Protein AF-N1V679-F1 (afdb_monomer_lite)

Structure (mmCIF, N/CA/C/O backbone):
data_AF-N1V679-F1
#
_entry.id   AF-N1V679-F1
#
loop_
_atom_site.group_PDB
_atom_site.id
_atom_site.type_symbol
_atom_site.label_atom_id
_atom_site.label_alt_id
_atom_site.label_comp_id
_atom_site.label_asym_id
_atom_site.label_entity_id
_atom_site.label_seq_id
_atom_site.pdbx_PDB_ins_code
_atom_site.Cartn_x
_atom_site.Cartn_y
_atom_site.Cartn_z
_atom_site.occupancy
_atom_site.B_iso_or_equiv
_atom_site.auth_seq_id
_atom_site.auth_comp_id
_atom_site.auth_asym_id
_atom_site.auth_atom_id
_atom_site.pdbx_PDB_model_num
ATOM 1 N N . MET A 1 1 ? 12.636 4.750 -14.630 1.00 87.44 1 MET A N 1
ATOM 2 C CA . MET A 1 1 ? 12.388 3.394 -15.172 1.00 87.44 1 MET A CA 1
ATOM 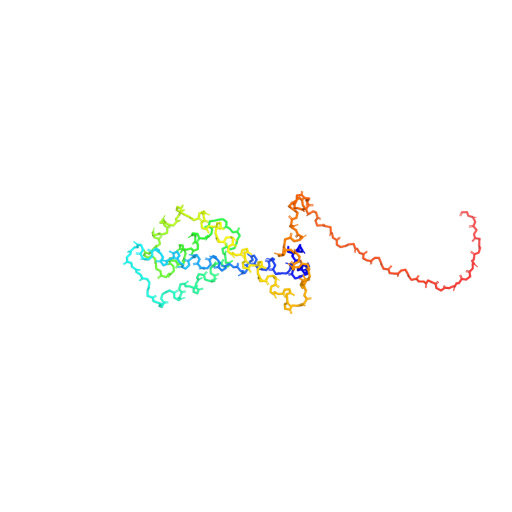3 C C . MET A 1 1 ? 13.084 3.181 -16.503 1.00 87.44 1 MET A C 1
ATOM 5 O O . MET A 1 1 ? 13.481 2.062 -16.783 1.00 87.44 1 MET A O 1
ATOM 9 N N . ASP A 1 2 ? 13.333 4.257 -17.241 1.00 86.06 2 ASP A N 1
ATOM 10 C CA . ASP A 1 2 ? 14.106 4.277 -18.486 1.00 86.06 2 ASP A CA 1
ATOM 11 C C . ASP A 1 2 ? 15.495 3.633 -18.348 1.00 86.06 2 ASP A C 1
ATOM 13 O O . ASP A 1 2 ? 15.888 2.850 -19.204 1.00 86.06 2 ASP A O 1
ATOM 17 N N . HIS A 1 3 ? 16.210 3.869 -17.235 1.00 90.31 3 HIS A N 1
ATOM 18 C CA . HIS A 1 3 ? 17.499 3.199 -16.973 1.00 90.31 3 HIS A CA 1
ATOM 19 C C . HIS A 1 3 ? 17.384 1.674 -16.934 1.00 90.31 3 HIS A C 1
ATOM 21 O O . HIS A 1 3 ? 18.291 0.975 -17.360 1.00 90.31 3 HIS A O 1
ATOM 27 N N . PHE A 1 4 ? 16.255 1.149 -16.451 1.00 92.75 4 PHE A N 1
ATOM 28 C CA . PHE A 1 4 ? 15.998 -0.289 -16.415 1.00 92.75 4 PHE A CA 1
ATOM 29 C C . PHE A 1 4 ? 15.629 -0.860 -17.798 1.00 92.75 4 PHE A C 1
ATOM 31 O O . PHE A 1 4 ? 15.545 -2.074 -17.950 1.00 92.75 4 PHE A O 1
ATOM 38 N N . GLY A 1 5 ? 15.408 -0.003 -18.800 1.00 92.69 5 GLY A N 1
ATOM 39 C CA . GLY A 1 5 ? 15.059 -0.396 -20.165 1.00 92.69 5 GLY A CA 1
ATOM 40 C C . GLY A 1 5 ? 13.561 -0.503 -20.443 1.00 92.69 5 GLY A C 1
ATOM 41 O O . GLY A 1 5 ? 13.182 -1.121 -21.431 1.00 92.69 5 GLY A O 1
ATOM 42 N N . VAL A 1 6 ? 12.690 0.059 -19.596 1.00 95.88 6 VAL A N 1
ATOM 43 C CA . VAL A 1 6 ? 11.249 0.154 -19.909 1.00 95.88 6 VAL A CA 1
ATOM 44 C C . VAL A 1 6 ? 10.998 1.393 -20.769 1.00 95.88 6 VAL A C 1
ATOM 46 O O . VAL A 1 6 ? 11.443 2.480 -20.397 1.00 95.88 6 VAL A O 1
ATOM 49 N N . ASP A 1 7 ? 10.260 1.248 -21.873 1.00 96.25 7 ASP A N 1
ATOM 50 C CA . ASP A 1 7 ? 9.939 2.366 -22.766 1.00 96.25 7 ASP A CA 1
ATOM 51 C C . ASP A 1 7 ? 9.185 3.501 -22.051 1.00 96.25 7 ASP A C 1
ATOM 53 O O . ASP A 1 7 ? 8.306 3.280 -21.206 1.00 96.25 7 ASP A O 1
ATOM 57 N N . ARG A 1 8 ? 9.498 4.745 -22.436 1.00 94.12 8 ARG A N 1
ATOM 58 C CA . ARG A 1 8 ? 8.925 5.957 -21.832 1.00 94.12 8 ARG A CA 1
ATOM 59 C C . ARG A 1 8 ? 7.403 6.008 -21.951 1.00 94.12 8 ARG A C 1
ATOM 61 O O . ARG A 1 8 ? 6.759 6.551 -21.054 1.00 94.12 8 ARG A O 1
ATOM 68 N N . SER A 1 9 ? 6.818 5.462 -23.018 1.00 94.19 9 SER A N 1
ATOM 69 C CA . SER A 1 9 ? 5.364 5.435 -23.205 1.00 94.19 9 SER A CA 1
ATOM 70 C C . SER A 1 9 ? 4.673 4.564 -22.155 1.00 94.19 9 SER A C 1
ATOM 72 O O . SER A 1 9 ? 3.666 4.979 -21.577 1.00 94.19 9 SER A O 1
ATOM 74 N N . VAL A 1 10 ? 5.254 3.405 -21.829 1.00 94.94 10 VAL A N 1
ATOM 75 C CA . VAL A 1 10 ? 4.749 2.521 -20.775 1.00 94.94 10 VAL A CA 1
ATOM 76 C C . VAL A 1 10 ? 4.901 3.197 -19.422 1.00 94.94 10 VAL A C 1
ATOM 78 O O . VAL A 1 10 ? 3.914 3.341 -18.703 1.00 94.94 10 VAL A O 1
ATOM 81 N N . VAL A 1 11 ? 6.102 3.688 -19.101 1.00 94.81 11 VAL A N 1
ATOM 82 C CA . VAL A 1 11 ? 6.390 4.378 -17.830 1.00 94.81 11 VAL A CA 1
ATOM 83 C C . VAL A 1 11 ? 5.456 5.571 -17.618 1.00 94.81 11 VAL A C 1
ATOM 85 O O . VAL A 1 11 ? 4.908 5.744 -16.526 1.00 94.81 11 VAL A O 1
ATOM 88 N N . GLY A 1 12 ? 5.247 6.372 -18.666 1.00 93.31 12 GLY A N 1
ATOM 89 C CA . GLY A 1 12 ? 4.413 7.571 -18.649 1.00 93.31 12 GLY A CA 1
ATOM 90 C C . GLY A 1 12 ? 2.934 7.297 -18.376 1.00 93.31 12 GLY A C 1
ATOM 91 O O . GLY A 1 12 ? 2.230 8.194 -17.923 1.00 93.31 12 GLY A O 1
ATOM 92 N N . ILE A 1 13 ? 2.463 6.066 -18.583 1.00 93.56 13 ILE A N 1
ATOM 93 C CA . ILE A 1 13 ? 1.091 5.659 -18.265 1.00 93.56 13 ILE A CA 1
ATOM 94 C C . ILE A 1 13 ? 1.044 4.898 -16.937 1.00 93.56 13 ILE A C 1
ATOM 96 O O . ILE A 1 13 ? 0.205 5.197 -16.082 1.00 93.56 13 ILE A O 1
ATOM 100 N N . THR A 1 14 ? 1.930 3.923 -16.730 1.00 92.94 14 THR A N 1
ATOM 101 C CA . THR A 1 14 ? 1.863 3.013 -15.579 1.00 92.94 14 THR A CA 1
ATOM 102 C C . THR A 1 14 ? 2.204 3.702 -14.267 1.00 92.94 14 THR A C 1
ATOM 104 O O . THR A 1 14 ? 1.524 3.454 -13.274 1.00 92.94 14 THR A O 1
ATOM 107 N N . VAL A 1 15 ? 3.208 4.582 -14.236 1.00 91.75 15 VAL A N 1
ATOM 108 C CA . VAL A 1 15 ? 3.656 5.223 -12.989 1.00 91.75 15 VAL A CA 1
ATOM 109 C C . VAL A 1 15 ? 2.626 6.237 -12.470 1.00 91.75 15 VAL A C 1
ATOM 111 O O . VAL A 1 15 ? 2.228 6.107 -11.308 1.00 91.75 15 VAL A O 1
ATOM 114 N N . PRO A 1 16 ? 2.112 7.193 -13.275 1.00 90.44 16 PRO A N 1
ATOM 115 C CA . PRO A 1 16 ?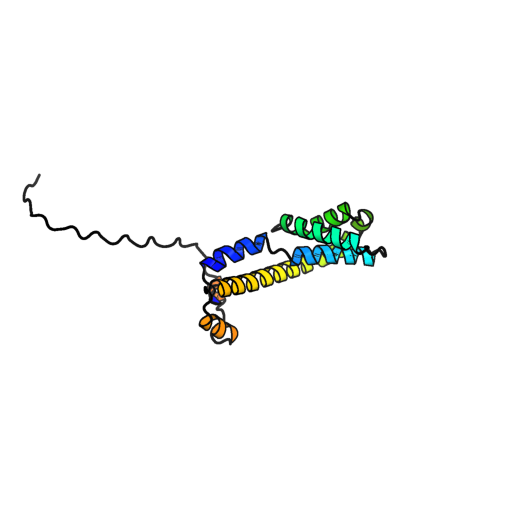 1.091 8.131 -12.796 1.00 90.44 16 PRO A CA 1
ATOM 116 C C . PRO A 1 16 ? -0.216 7.437 -12.392 1.00 90.44 16 PRO A C 1
ATOM 118 O O . PRO A 1 16 ? -0.804 7.756 -11.355 1.00 90.44 16 PRO A O 1
ATOM 121 N N . THR A 1 17 ? -0.642 6.437 -13.172 1.00 90.62 17 THR A N 1
ATOM 122 C CA . THR A 1 17 ? -1.826 5.625 -12.851 1.00 90.62 17 THR A CA 1
ATOM 123 C C . THR A 1 17 ? -1.607 4.838 -11.560 1.00 90.62 17 THR A C 1
ATOM 125 O O . THR A 1 17 ? -2.451 4.852 -10.663 1.00 90.62 17 THR A O 1
ATOM 128 N N . GLY A 1 18 ? -0.447 4.197 -11.420 1.00 90.56 18 GLY A N 1
ATOM 129 C CA . GLY A 1 18 ? -0.074 3.419 -10.246 1.00 90.56 18 GLY A CA 1
ATOM 130 C C . GLY A 1 18 ? -0.065 4.248 -8.966 1.00 90.56 18 GLY A C 1
ATOM 131 O O . GLY A 1 18 ? -0.593 3.803 -7.951 1.00 90.56 18 GLY A O 1
ATOM 132 N N . TYR A 1 19 ? 0.445 5.482 -8.995 1.00 87.62 19 TYR A N 1
ATOM 133 C CA . TYR A 1 19 ? 0.436 6.345 -7.807 1.00 87.62 19 TYR A CA 1
ATOM 134 C C . TYR A 1 19 ? -0.965 6.687 -7.293 1.00 87.62 19 TYR A C 1
ATOM 136 O O . TYR A 1 19 ? -1.129 6.945 -6.102 1.00 87.62 19 TYR A O 1
ATOM 144 N N . SER A 1 20 ? -1.968 6.658 -8.167 1.00 86.06 20 SER A N 1
ATOM 145 C CA . SER A 1 20 ? -3.356 6.943 -7.796 1.00 86.06 20 SER A CA 1
ATOM 146 C C . SER A 1 20 ? -4.121 5.682 -7.392 1.00 86.06 20 SER A C 1
ATOM 148 O O . SER A 1 20 ? -4.927 5.713 -6.463 1.00 86.06 20 SER A O 1
ATOM 150 N N . PHE A 1 21 ? -3.881 4.565 -8.083 1.00 86.25 21 PHE A N 1
ATOM 151 C CA . PHE A 1 21 ? -4.730 3.376 -7.979 1.00 86.25 21 PHE A CA 1
ATOM 152 C C . PHE A 1 21 ? -4.082 2.190 -7.255 1.00 86.25 21 PHE A C 1
ATOM 154 O O . PHE A 1 21 ? -4.807 1.395 -6.651 1.00 86.25 21 PHE A O 1
ATOM 161 N N . ASN A 1 22 ? -2.751 2.083 -7.246 1.00 87.69 22 ASN A N 1
ATOM 162 C CA . ASN A 1 22 ? -2.015 1.045 -6.523 1.00 87.69 22 ASN A CA 1
ATOM 163 C C . ASN A 1 22 ? -1.652 1.534 -5.117 1.00 87.69 22 ASN A C 1
ATOM 165 O O . ASN A 1 22 ? -0.517 1.901 -4.801 1.00 87.69 22 ASN A O 1
ATOM 169 N N . LEU A 1 23 ? -2.675 1.565 -4.271 1.00 89.00 23 LEU A N 1
ATOM 170 C CA . LEU A 1 23 ? -2.561 1.892 -2.853 1.00 89.00 23 LEU A CA 1
ATOM 171 C C . LEU A 1 23 ? -2.815 0.648 -2.004 1.00 89.00 23 LEU A C 1
ATOM 173 O O . LEU A 1 23 ? -3.579 0.674 -1.031 1.00 89.00 23 LEU A O 1
ATOM 177 N N . ASP A 1 24 ? -2.174 -0.449 -2.395 1.00 88.38 24 ASP A N 1
ATOM 178 C CA . ASP A 1 24 ? -2.321 -1.755 -1.760 1.00 88.38 24 ASP A CA 1
ATOM 179 C C . ASP A 1 24 ? -1.640 -1.783 -0.396 1.00 88.38 24 ASP A C 1
ATOM 181 O O . ASP A 1 24 ? -2.230 -2.259 0.571 1.00 88.38 24 ASP A O 1
ATOM 185 N N . GLY A 1 25 ? -0.465 -1.162 -0.261 1.00 90.38 25 GLY A N 1
ATOM 186 C CA . GLY A 1 25 ? 0.187 -0.969 1.033 1.00 90.38 25 GLY A CA 1
ATOM 187 C C . GLY A 1 25 ? -0.703 -0.196 2.006 1.00 90.38 25 GLY A C 1
ATOM 188 O O . GLY A 1 25 ? -0.768 -0.531 3.188 1.00 90.38 25 GLY A O 1
ATOM 189 N N . THR A 1 26 ? -1.465 0.786 1.513 1.00 90.56 26 THR A N 1
ATOM 190 C CA . THR A 1 26 ? -2.460 1.499 2.326 1.00 90.56 26 THR A CA 1
ATOM 191 C C . THR A 1 26 ? -3.613 0.577 2.725 1.00 90.56 26 THR A C 1
ATOM 193 O O . THR A 1 26 ? -3.950 0.527 3.902 1.00 90.56 26 THR A O 1
ATOM 196 N N . ALA A 1 27 ? -4.199 -0.181 1.795 1.00 89.75 27 ALA A N 1
ATOM 197 C CA . ALA A 1 27 ? -5.307 -1.092 2.104 1.00 89.75 27 ALA A CA 1
ATOM 198 C C . ALA A 1 27 ? -4.905 -2.199 3.098 1.00 89.75 27 ALA A C 1
ATOM 200 O O . ALA A 1 27 ? -5.633 -2.464 4.059 1.00 89.75 27 ALA A O 1
ATOM 201 N N . ILE A 1 28 ? -3.724 -2.798 2.906 1.00 91.06 28 ILE A N 1
ATOM 202 C CA . ILE A 1 28 ? -3.142 -3.796 3.810 1.00 91.06 28 ILE A CA 1
ATOM 203 C C . ILE A 1 28 ? -2.939 -3.179 5.190 1.00 91.06 28 ILE A C 1
ATOM 205 O O . ILE A 1 28 ? -3.429 -3.725 6.176 1.00 91.06 28 ILE A O 1
ATOM 209 N N . TYR A 1 29 ? -2.275 -2.021 5.265 1.00 92.31 29 TYR A N 1
ATOM 210 C CA . TYR A 1 29 ? -2.028 -1.342 6.533 1.00 92.31 29 TYR A CA 1
ATOM 211 C C . TYR A 1 29 ? -3.322 -1.043 7.284 1.00 92.31 29 TYR A C 1
ATOM 213 O O . TYR A 1 29 ? -3.425 -1.402 8.447 1.00 92.31 29 TYR A O 1
ATOM 221 N N . LEU A 1 30 ? -4.313 -0.430 6.634 1.00 92.44 30 LEU A N 1
ATOM 222 C CA . LEU A 1 30 ? -5.573 -0.053 7.279 1.00 92.44 30 LEU A CA 1
ATOM 223 C C . LEU A 1 30 ? -6.328 -1.267 7.826 1.00 92.44 30 LEU A C 1
ATOM 225 O O . LEU A 1 30 ? -6.855 -1.222 8.936 1.00 92.44 30 LEU A O 1
ATOM 229 N N . THR A 1 31 ? -6.353 -2.360 7.064 1.00 92.00 31 THR A N 1
ATOM 230 C CA . THR A 1 31 ? -7.035 -3.588 7.483 1.00 92.00 31 THR A CA 1
ATOM 231 C C . THR A 1 31 ? -6.296 -4.239 8.649 1.00 92.00 31 THR A C 1
ATOM 233 O O . THR A 1 31 ? -6.902 -4.544 9.672 1.00 92.00 31 THR A O 1
ATOM 236 N N . MET A 1 32 ? -4.973 -4.386 8.547 1.00 94.19 32 MET A N 1
ATOM 237 C CA . MET A 1 32 ? -4.158 -4.978 9.611 1.00 94.19 32 MET A CA 1
ATOM 238 C C . MET A 1 32 ? -4.130 -4.117 10.876 1.00 94.19 32 MET A C 1
ATOM 240 O O . MET A 1 32 ? -4.154 -4.654 11.977 1.00 94.19 32 MET A O 1
ATOM 244 N N . ALA A 1 33 ? -4.129 -2.793 10.734 1.00 94.44 33 ALA A N 1
ATOM 245 C CA . ALA A 1 33 ? -4.227 -1.843 11.833 1.00 94.44 33 ALA A CA 1
ATOM 246 C C . ALA A 1 33 ? -5.546 -2.001 12.597 1.00 94.44 33 ALA A C 1
ATOM 248 O O . ALA A 1 33 ? -5.545 -2.041 13.824 1.00 94.44 33 ALA A O 1
ATOM 249 N N . ALA A 1 34 ? -6.667 -2.147 11.887 1.00 94.12 34 ALA A N 1
ATOM 250 C CA . ALA A 1 34 ? -7.959 -2.378 12.520 1.00 94.12 34 ALA A CA 1
ATOM 251 C C . ALA A 1 34 ? -8.012 -3.716 13.272 1.00 94.12 34 ALA A C 1
ATOM 253 O O . ALA A 1 34 ? -8.511 -3.765 14.396 1.00 94.12 34 ALA A O 1
ATOM 254 N N . LEU A 1 35 ? -7.454 -4.783 12.688 1.00 95.31 35 LEU A N 1
ATOM 255 C CA . LEU A 1 35 ? -7.331 -6.075 13.368 1.00 95.31 35 LEU A CA 1
ATOM 256 C C . LEU A 1 35 ? -6.442 -5.967 14.608 1.00 95.31 35 LEU A C 1
ATOM 258 O O . LEU A 1 35 ? -6.821 -6.438 15.672 1.00 95.31 35 LEU A O 1
ATOM 262 N N . PHE A 1 36 ? -5.298 -5.292 14.498 1.00 95.56 36 PHE A N 1
ATOM 263 C CA . PHE A 1 36 ? -4.407 -5.054 15.629 1.00 95.56 36 PHE A CA 1
ATOM 264 C C . PHE A 1 36 ? -5.115 -4.319 16.771 1.00 95.56 36 PHE A C 1
ATOM 266 O O . PHE A 1 36 ? -4.999 -4.737 17.919 1.00 95.56 36 PHE A O 1
ATOM 273 N N . VAL A 1 37 ? -5.873 -3.258 16.472 1.00 95.31 37 VAL A N 1
ATOM 274 C CA . VAL A 1 37 ? -6.651 -2.530 17.487 1.00 95.31 37 VAL A CA 1
ATOM 275 C C . VAL A 1 37 ? -7.661 -3.452 18.168 1.00 95.31 37 VAL A C 1
ATOM 277 O O . VAL A 1 37 ? -7.763 -3.448 19.392 1.00 95.31 37 VAL A O 1
ATOM 280 N N . ALA A 1 38 ? -8.380 -4.263 17.395 1.00 95.12 38 ALA A N 1
ATOM 281 C CA . ALA A 1 38 ? -9.363 -5.195 17.933 1.00 95.12 38 ALA A CA 1
ATOM 282 C C . ALA A 1 38 ? -8.745 -6.241 18.869 1.00 95.12 38 ALA A C 1
ATOM 284 O O . ALA A 1 38 ? -9.274 -6.492 19.952 1.00 95.12 38 ALA A O 1
ATOM 285 N N . GLU A 1 39 ? -7.607 -6.815 18.473 1.00 95.94 39 GLU A N 1
ATOM 286 C CA . GLU A 1 39 ? -6.852 -7.767 19.291 1.00 95.94 39 GLU A CA 1
ATOM 287 C C . GLU A 1 39 ? -6.300 -7.098 20.557 1.00 95.94 39 GLU A C 1
ATOM 289 O O . GLU A 1 39 ? -6.437 -7.630 21.657 1.00 95.94 39 GLU A O 1
ATOM 294 N N . ALA A 1 40 ? -5.743 -5.890 20.434 1.00 94.88 40 ALA A N 1
ATOM 295 C CA . ALA A 1 40 ? -5.203 -5.134 21.562 1.00 94.88 40 ALA A CA 1
ATOM 296 C C . ALA A 1 40 ? -6.278 -4.758 22.598 1.00 94.88 40 ALA A C 1
ATOM 298 O O . ALA A 1 40 ? -5.982 -4.684 23.790 1.00 94.88 40 ALA A O 1
ATOM 299 N N . LEU A 1 41 ? -7.521 -4.547 22.155 1.00 94.88 41 LEU A N 1
ATOM 300 C CA . LEU A 1 41 ? -8.675 -4.266 23.013 1.00 94.88 41 LEU A CA 1
ATOM 301 C C . LEU A 1 41 ? -9.436 -5.533 23.447 1.00 94.88 41 LEU A C 1
ATOM 303 O O . LEU A 1 41 ? -10.462 -5.430 24.117 1.00 94.88 41 LEU A O 1
ATOM 307 N N . GLY A 1 42 ? -8.958 -6.728 23.083 1.00 94.69 42 GLY A N 1
ATOM 308 C CA . GLY A 1 42 ? -9.548 -8.006 23.490 1.00 94.69 42 GLY A CA 1
ATOM 309 C C . GLY A 1 42 ? -10.915 -8.307 22.867 1.00 94.69 42 GLY A C 1
ATOM 310 O O . GLY A 1 42 ? -11.679 -9.098 23.418 1.00 94.69 42 GLY A O 1
ATOM 311 N N . THR A 1 43 ? -11.247 -7.679 21.736 1.00 94.19 43 THR A N 1
ATOM 312 C CA . THR A 1 43 ? -12.540 -7.824 21.044 1.00 94.19 43 THR A CA 1
ATOM 313 C C . THR A 1 43 ? -12.340 -8.135 19.551 1.00 94.19 43 THR A C 1
ATOM 315 O O . THR A 1 43 ? -12.704 -7.327 18.685 1.00 94.19 43 THR A O 1
ATOM 318 N N . PRO A 1 44 ? -11.756 -9.309 19.231 1.00 93.69 44 PRO A N 1
ATOM 319 C CA . PRO A 1 44 ? -11.371 -9.679 17.870 1.00 93.69 44 PRO A CA 1
ATOM 320 C C . PRO A 1 44 ? -12.559 -9.656 16.902 1.00 93.69 44 PRO A C 1
ATOM 322 O O . PRO A 1 44 ? -13.687 -9.987 17.273 1.00 93.69 44 PRO A O 1
ATOM 325 N N . LEU A 1 45 ? -12.304 -9.270 15.648 1.00 92.88 45 LEU A N 1
ATOM 326 C CA . LEU A 1 45 ? -13.335 -9.230 14.608 1.00 92.88 45 LEU A CA 1
ATOM 327 C C . LEU A 1 45 ? -13.673 -10.641 14.124 1.00 92.88 45 LEU A C 1
ATOM 329 O O . LEU A 1 45 ? -12.783 -11.428 13.789 1.00 92.88 45 LEU A O 1
ATOM 333 N N . ALA A 1 46 ? -14.962 -10.928 13.973 1.00 93.94 46 ALA A N 1
ATOM 334 C CA . ALA A 1 46 ? -15.420 -12.118 13.271 1.00 93.94 46 ALA A CA 1
ATOM 335 C C . ALA A 1 46 ? -15.072 -12.030 11.775 1.00 93.94 46 ALA A C 1
ATOM 337 O O . ALA A 1 46 ? -15.063 -10.948 11.194 1.00 93.94 46 ALA A O 1
ATOM 338 N N . ILE A 1 47 ? -14.857 -13.172 11.110 1.00 93.88 47 ILE A N 1
ATOM 339 C CA . ILE A 1 47 ? -14.437 -13.224 9.691 1.00 93.88 47 ILE A CA 1
ATOM 340 C C . ILE A 1 47 ? -15.338 -12.380 8.772 1.00 93.88 47 ILE A C 1
ATOM 342 O O . ILE A 1 47 ? -14.837 -11.708 7.874 1.00 93.88 47 ILE A O 1
ATOM 346 N N . GLY A 1 48 ? -16.656 -12.373 9.004 1.00 93.25 48 GLY A N 1
ATOM 347 C CA . GLY A 1 48 ? -17.585 -11.549 8.224 1.00 93.25 48 GLY A CA 1
ATOM 348 C C . GLY A 1 48 ? -17.300 -10.047 8.340 1.00 93.25 48 GLY A C 1
ATOM 349 O O . GLY A 1 48 ? -17.282 -9.354 7.325 1.00 93.25 48 GLY A O 1
ATOM 350 N N . GLU A 1 49 ? -17.001 -9.569 9.552 1.00 91.94 49 GLU A N 1
ATOM 351 C CA . GLU A 1 49 ? -16.623 -8.175 9.816 1.00 91.94 49 GLU A CA 1
ATOM 352 C C . GLU A 1 49 ? -15.269 -7.841 9.184 1.00 91.94 49 GLU A C 1
ATOM 354 O O . GLU A 1 49 ? -15.097 -6.760 8.628 1.00 91.94 49 GLU A O 1
ATOM 359 N N . GLN A 1 50 ? -14.315 -8.780 9.220 1.00 95.00 50 GLN A N 1
ATOM 360 C CA . GLN A 1 50 ? -13.007 -8.600 8.584 1.00 95.00 50 GLN A CA 1
ATOM 361 C C . GLN A 1 50 ? -13.144 -8.430 7.069 1.00 95.00 50 GLN A C 1
ATOM 363 O O . GLN A 1 50 ? -12.521 -7.542 6.493 1.00 95.00 50 GLN A O 1
ATOM 368 N N . ILE A 1 51 ? -13.981 -9.247 6.420 1.00 94.56 51 ILE A N 1
ATOM 369 C CA . ILE A 1 51 ? -14.222 -9.161 4.975 1.00 94.56 51 ILE A CA 1
ATOM 370 C C . ILE A 1 51 ? -14.914 -7.842 4.627 1.00 94.56 51 ILE A C 1
ATOM 372 O O . ILE A 1 51 ? -14.454 -7.145 3.723 1.00 94.56 51 ILE A O 1
ATOM 376 N N . SER A 1 52 ? -15.987 -7.466 5.333 1.00 93.56 52 SER A N 1
ATOM 377 C CA . SER A 1 52 ? -16.684 -6.202 5.054 1.00 93.56 52 SER A CA 1
ATOM 378 C C . SER A 1 52 ? -15.770 -4.996 5.259 1.00 93.56 52 SER A C 1
ATOM 380 O O . SER A 1 52 ? -15.726 -4.099 4.415 1.00 93.56 52 SER A O 1
ATOM 382 N N . LEU A 1 53 ? -14.984 -5.013 6.339 1.00 93.62 53 LEU A N 1
ATOM 383 C CA . LEU A 1 53 ? -14.025 -3.964 6.642 1.00 93.62 53 LEU A CA 1
ATOM 384 C C . LEU A 1 53 ? -12.926 -3.893 5.583 1.00 93.62 53 LEU A C 1
ATOM 386 O O . LEU A 1 53 ? -12.602 -2.801 5.133 1.00 93.62 53 LEU A O 1
ATOM 390 N N . LEU A 1 54 ? -12.392 -5.032 5.139 1.00 93.44 54 LEU A N 1
ATOM 391 C CA . LEU A 1 54 ? -11.409 -5.093 4.058 1.00 93.44 54 LEU A CA 1
ATOM 392 C C . LEU A 1 54 ? -11.957 -4.457 2.776 1.00 93.44 54 LEU A C 1
ATOM 394 O O . LEU A 1 54 ? -11.281 -3.620 2.184 1.00 93.44 54 LEU A O 1
ATOM 398 N N . VAL A 1 55 ? -13.182 -4.798 2.357 1.00 93.19 55 VAL A N 1
ATOM 399 C CA . VAL A 1 55 ? -13.800 -4.187 1.165 1.00 93.19 55 VAL A CA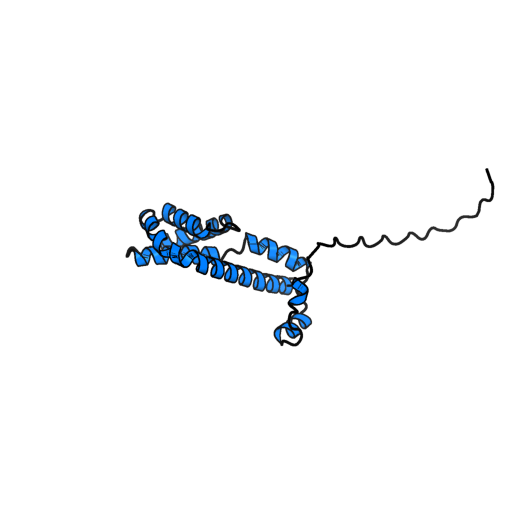 1
ATOM 400 C C . VAL A 1 55 ? -13.924 -2.674 1.330 1.00 93.19 55 VAL A C 1
ATOM 402 O O . VAL A 1 55 ? -13.558 -1.922 0.424 1.00 93.19 55 VAL A O 1
ATOM 405 N N . PHE A 1 56 ? -14.378 -2.213 2.496 1.00 92.19 56 PHE A N 1
ATOM 406 C CA . PHE A 1 56 ? -14.446 -0.788 2.796 1.00 92.19 56 PHE A CA 1
ATOM 407 C C . PHE A 1 56 ? -13.065 -0.124 2.725 1.00 92.19 56 PHE A C 1
ATOM 409 O O . PHE A 1 56 ? -12.912 0.898 2.059 1.00 92.19 56 PHE A O 1
ATOM 416 N N . MET A 1 57 ? -12.046 -0.715 3.354 1.00 91.69 57 MET A N 1
ATOM 417 C CA . MET A 1 57 ? -10.684 -0.178 3.388 1.00 91.69 57 MET A CA 1
ATOM 418 C C . MET A 1 57 ? -10.029 -0.169 2.008 1.00 91.69 57 MET A C 1
ATOM 420 O O . MET A 1 57 ? -9.298 0.766 1.693 1.00 91.69 57 MET A O 1
ATOM 424 N N . ILE A 1 58 ? -10.322 -1.154 1.155 1.00 91.31 58 ILE A N 1
ATOM 425 C CA . ILE A 1 58 ? -9.886 -1.161 -0.243 1.00 91.31 58 ILE A CA 1
ATOM 426 C C . ILE A 1 58 ? -10.454 0.050 -0.972 1.00 91.31 58 ILE A C 1
ATOM 428 O O . ILE A 1 58 ? -9.713 0.677 -1.715 1.00 91.31 58 ILE A O 1
ATOM 432 N N . ILE A 1 59 ? -11.730 0.389 -0.796 1.00 90.19 59 ILE A N 1
ATOM 433 C CA . ILE A 1 59 ? -12.333 1.554 -1.460 1.00 90.19 59 ILE A CA 1
ATOM 434 C C . ILE A 1 59 ? -11.765 2.845 -0.863 1.00 90.19 59 ILE A C 1
ATOM 436 O O . ILE A 1 59 ? -11.295 3.722 -1.590 1.00 90.19 59 ILE A O 1
ATOM 440 N N . ALA A 1 60 ? -11.755 2.940 0.465 1.00 87.50 60 ALA A N 1
ATOM 441 C CA . ALA A 1 60 ? -11.323 4.125 1.187 1.00 87.50 60 ALA A CA 1
ATOM 442 C C . ALA A 1 60 ? -9.840 4.455 0.949 1.00 87.50 60 ALA A C 1
ATOM 444 O O . ALA A 1 60 ? -9.483 5.630 0.874 1.00 87.50 60 ALA A O 1
ATOM 445 N N . SER A 1 61 ? -8.980 3.448 0.735 1.00 86.69 61 SER A N 1
ATOM 446 C CA . SER A 1 61 ? -7.552 3.672 0.481 1.00 86.69 61 SER A CA 1
ATOM 447 C C . SER A 1 61 ? -7.280 4.505 -0.772 1.00 86.69 61 SER A C 1
ATOM 449 O O . SER A 1 61 ? -6.272 5.205 -0.805 1.00 86.69 61 SER A O 1
ATOM 451 N N . LYS A 1 62 ? -8.182 4.495 -1.765 1.00 87.75 62 LYS A N 1
ATOM 452 C CA . LYS A 1 62 ? -8.052 5.290 -3.000 1.00 87.75 62 LYS A CA 1
ATOM 453 C C . LYS A 1 62 ? -8.369 6.761 -2.748 1.00 87.75 62 LYS A C 1
ATOM 455 O O . LYS A 1 62 ? -7.731 7.632 -3.325 1.00 87.75 62 LYS A O 1
ATOM 460 N N . GLY A 1 63 ? -9.300 7.043 -1.835 1.00 77.81 63 GLY A N 1
ATOM 461 C CA . GLY A 1 63 ? -9.624 8.408 -1.409 1.00 77.81 63 GLY A CA 1
ATOM 462 C C . GLY A 1 63 ? -8.544 9.063 -0.541 1.00 77.81 63 GLY A C 1
ATOM 463 O O . GLY A 1 63 ? -8.539 10.280 -0.393 1.00 77.81 63 GLY A O 1
ATOM 464 N N . ALA A 1 64 ? -7.618 8.275 0.013 1.00 73.19 64 ALA A N 1
ATOM 465 C CA . ALA A 1 64 ? -6.527 8.747 0.865 1.00 73.19 64 ALA A CA 1
ATOM 466 C C . ALA A 1 64 ? -5.222 9.056 0.098 1.00 73.19 64 ALA A C 1
ATOM 468 O O . ALA A 1 64 ? -4.202 9.365 0.721 1.00 73.19 64 ALA A O 1
ATOM 469 N N . ALA A 1 65 ? -5.225 8.941 -1.236 1.00 71.56 65 ALA A N 1
ATOM 470 C CA . ALA A 1 65 ? -4.052 9.151 -2.080 1.00 71.56 65 ALA A CA 1
ATOM 471 C C . ALA A 1 65 ? -3.459 10.563 -1.901 1.00 71.56 65 ALA A C 1
ATOM 473 O O . ALA A 1 65 ? -4.160 11.562 -2.043 1.00 71.56 65 ALA A O 1
ATOM 474 N N . GLY A 1 66 ? -2.155 10.654 -1.616 1.00 65.69 66 GLY A N 1
ATOM 475 C CA . GLY A 1 66 ? -1.402 11.916 -1.663 1.00 65.69 66 GLY A CA 1
ATOM 476 C C . GLY A 1 66 ? -1.591 12.886 -0.488 1.00 65.69 66 GLY A C 1
ATOM 477 O O . GLY A 1 66 ? -0.995 13.960 -0.507 1.00 65.69 66 GLY A O 1
ATOM 478 N N . VAL A 1 67 ? -2.365 12.532 0.545 1.00 76.00 67 VAL A N 1
ATOM 479 C CA . VAL A 1 67 ? -2.608 13.407 1.706 1.00 76.00 67 VAL A CA 1
ATOM 480 C C . VAL A 1 67 ? -1.894 12.882 2.954 1.00 76.00 67 VAL A C 1
ATOM 482 O O . VAL A 1 67 ? -2.181 11.793 3.456 1.00 76.00 67 VAL A O 1
ATOM 485 N N . SER A 1 68 ? -0.977 13.684 3.499 1.00 74.50 68 SER A N 1
ATOM 486 C CA . SER A 1 68 ? -0.294 13.389 4.764 1.00 74.50 68 SER A CA 1
ATOM 487 C C . SER A 1 68 ? -1.295 13.202 5.908 1.00 74.50 68 SER A C 1
ATOM 489 O O . SER A 1 68 ? -2.192 14.019 6.099 1.00 74.50 68 SER A O 1
ATOM 491 N N . GLY A 1 69 ? -1.148 12.124 6.684 1.00 76.88 69 GLY A N 1
ATOM 492 C CA . GLY A 1 69 ? -2.033 11.816 7.817 1.00 76.88 69 GLY A CA 1
ATOM 493 C C . GLY A 1 69 ? -3.401 11.222 7.445 1.00 76.88 69 GLY A C 1
ATOM 494 O O . GLY A 1 69 ? -4.136 10.794 8.335 1.00 76.88 69 GLY A O 1
ATOM 495 N N . ALA A 1 70 ? -3.736 11.098 6.155 1.00 85.25 70 ALA A N 1
ATOM 496 C CA . ALA A 1 70 ? -5.010 10.512 5.726 1.00 85.25 70 ALA A CA 1
ATOM 497 C C . ALA A 1 70 ? -5.164 9.033 6.116 1.00 85.25 70 ALA A C 1
ATOM 499 O O . ALA A 1 70 ? -6.286 8.551 6.244 1.00 85.25 70 ALA A O 1
ATOM 500 N N . GLY A 1 71 ? -4.061 8.316 6.363 1.00 87.56 71 GLY A N 1
ATOM 501 C CA . GLY A 1 71 ? -4.090 6.925 6.828 1.00 87.56 71 GLY A CA 1
ATOM 502 C C . GLY A 1 71 ? -4.836 6.755 8.153 1.00 87.56 71 GLY A C 1
ATOM 503 O O . GLY A 1 71 ? -5.780 5.975 8.222 1.00 87.56 71 GLY A O 1
ATOM 504 N N . LEU A 1 72 ? -4.475 7.525 9.184 1.00 91.00 72 LEU A N 1
ATOM 505 C CA . LEU A 1 72 ? -5.148 7.466 10.488 1.00 91.00 72 LEU A CA 1
ATOM 506 C C . LEU A 1 72 ? -6.610 7.903 10.402 1.00 91.00 72 LEU A C 1
ATOM 508 O O . LEU A 1 72 ? -7.474 7.259 10.992 1.00 91.00 72 LEU A O 1
ATOM 512 N N . ALA A 1 73 ? -6.896 8.958 9.636 1.00 91.19 73 ALA A N 1
ATOM 513 C CA . ALA A 1 73 ? -8.267 9.409 9.417 1.00 91.19 73 ALA A CA 1
ATOM 514 C C . ALA A 1 73 ? -9.116 8.322 8.736 1.00 91.19 73 ALA A C 1
ATOM 516 O O . ALA A 1 73 ? -10.247 8.069 9.142 1.00 91.19 73 ALA A O 1
ATOM 517 N N . THR A 1 74 ? -8.550 7.632 7.743 1.00 92.25 74 THR A N 1
ATOM 518 C CA . THR A 1 74 ? -9.226 6.539 7.032 1.00 92.25 74 THR A CA 1
ATOM 519 C C . THR A 1 74 ? -9.442 5.331 7.937 1.00 92.25 74 THR A C 1
ATOM 521 O O . THR A 1 74 ? -10.519 4.739 7.919 1.00 92.25 74 THR A O 1
ATOM 524 N N . LEU A 1 75 ? -8.454 4.990 8.771 1.00 93.44 75 LEU A N 1
ATOM 525 C CA . LEU A 1 75 ? -8.585 3.927 9.764 1.00 93.44 75 LEU A CA 1
ATOM 526 C C . LEU A 1 75 ? -9.720 4.235 10.745 1.00 93.44 75 LEU A C 1
ATOM 528 O O . LEU A 1 75 ? -10.600 3.400 10.945 1.00 93.44 75 LEU A O 1
ATOM 532 N N . ALA A 1 76 ? -9.719 5.444 11.311 1.00 93.94 76 ALA A N 1
ATOM 533 C CA . ALA A 1 76 ? -10.757 5.898 12.225 1.00 93.94 76 ALA A CA 1
ATOM 534 C C . ALA A 1 76 ? -12.136 5.876 11.557 1.00 93.94 76 ALA A C 1
ATOM 536 O O . ALA A 1 76 ? -13.082 5.384 12.157 1.00 93.94 76 ALA A O 1
ATOM 537 N N . ALA A 1 77 ? -12.252 6.321 10.302 1.00 92.75 77 ALA A N 1
ATOM 538 C CA . ALA A 1 77 ? -13.504 6.272 9.549 1.00 92.75 77 ALA A CA 1
ATOM 539 C C . ALA A 1 77 ? -13.988 4.834 9.290 1.00 92.75 77 ALA A C 1
ATOM 541 O O . ALA A 1 77 ? -15.179 4.547 9.417 1.00 92.75 77 ALA A O 1
ATOM 542 N N . GLY A 1 78 ? -13.084 3.911 8.954 1.00 92.81 78 GLY A N 1
ATOM 543 C CA . GLY A 1 78 ? -13.441 2.511 8.720 1.00 92.81 78 GLY A CA 1
ATOM 544 C C . GLY A 1 78 ? -13.876 1.787 9.989 1.00 92.81 78 GLY A C 1
ATOM 545 O O . GLY A 1 78 ? -14.896 1.092 9.967 1.00 92.81 78 GLY A O 1
ATOM 546 N N . LEU A 1 79 ? -13.171 2.016 11.103 1.00 94.31 79 LEU A N 1
ATOM 547 C CA . LEU A 1 79 ? -13.591 1.547 12.424 1.00 94.31 79 LEU A CA 1
ATOM 548 C C . LEU A 1 79 ? -14.912 2.196 12.835 1.00 94.31 79 LEU A C 1
ATOM 550 O O . LEU A 1 79 ? -15.834 1.489 13.204 1.00 94.31 79 LEU A O 1
ATOM 554 N N . GLN A 1 80 ? -15.081 3.504 12.658 1.00 95.00 80 GLN A N 1
ATOM 555 C CA . GLN A 1 80 ? -16.336 4.195 12.962 1.00 95.00 80 GLN A CA 1
ATOM 556 C C . GLN A 1 80 ? -17.535 3.627 12.187 1.00 95.00 80 GLN A C 1
ATOM 558 O O . GLN A 1 80 ? -18.657 3.669 12.686 1.00 95.00 80 GLN A O 1
ATOM 563 N N . SER A 1 81 ? -17.313 3.104 10.982 1.00 90.62 81 SER A N 1
ATOM 564 C CA . SER A 1 81 ? -18.354 2.490 10.157 1.00 90.62 81 SER A CA 1
ATOM 565 C C . SER A 1 81 ? -18.732 1.072 10.617 1.00 90.62 81 SER A C 1
ATOM 567 O O . SER A 1 81 ? -19.912 0.733 10.637 1.00 90.62 81 SER A O 1
ATOM 569 N N . HIS A 1 82 ? -17.756 0.246 11.015 1.00 90.69 82 HIS A N 1
ATOM 570 C CA . HIS A 1 82 ? -17.979 -1.187 11.283 1.00 90.69 82 HIS A CA 1
ATOM 571 C C . HIS A 1 82 ? -17.918 -1.570 12.765 1.00 90.69 82 HIS A C 1
ATOM 573 O O . HIS A 1 82 ? -18.642 -2.456 13.206 1.00 90.69 82 HIS A O 1
ATOM 579 N N . ARG A 1 83 ? -17.035 -0.922 13.524 1.00 92.31 83 ARG A N 1
ATOM 580 C CA . ARG A 1 83 ? -16.743 -1.161 14.942 1.00 92.31 83 ARG A CA 1
ATOM 581 C C . ARG A 1 83 ? -16.473 0.168 15.671 1.00 92.31 83 ARG A C 1
ATOM 583 O O . ARG A 1 83 ? -15.324 0.459 16.016 1.00 92.31 83 ARG A O 1
ATOM 590 N N . PRO A 1 84 ? -17.507 1.013 15.873 1.00 93.44 84 PRO A N 1
ATOM 591 C CA . PRO A 1 84 ? -17.377 2.308 16.550 1.00 93.44 84 PRO A CA 1
ATOM 592 C C . PRO A 1 84 ? -16.699 2.227 17.920 1.00 93.44 84 PRO A C 1
ATOM 594 O O . PRO A 1 84 ? -15.989 3.143 18.323 1.00 93.44 84 PRO A O 1
ATOM 597 N N . ASP A 1 85 ? -16.909 1.114 18.616 1.00 93.62 85 ASP A N 1
ATOM 598 C CA . ASP A 1 85 ? -16.321 0.785 19.911 1.00 93.62 85 ASP A CA 1
ATOM 599 C C . ASP A 1 85 ? -14.784 0.717 19.882 1.00 93.62 85 ASP A C 1
ATOM 601 O O . ASP A 1 85 ? -14.142 0.931 20.905 1.00 93.62 85 ASP A O 1
ATOM 605 N N . LEU A 1 86 ? -14.180 0.477 18.714 1.00 95.12 86 LEU A N 1
ATOM 606 C CA . LEU A 1 86 ? -12.730 0.369 18.539 1.00 95.12 86 LEU A CA 1
ATOM 607 C C . LEU A 1 86 ? -12.046 1.688 18.158 1.00 95.12 86 LEU A C 1
ATOM 609 O O . LEU A 1 86 ? -10.817 1.738 18.094 1.00 95.12 86 LEU A O 1
ATOM 613 N N . VAL A 1 87 ? -12.798 2.761 17.892 1.00 95.38 87 VAL A N 1
ATOM 614 C CA . VAL A 1 87 ? -12.235 4.032 17.392 1.00 95.38 87 VAL A CA 1
ATOM 615 C C . VAL A 1 87 ? -11.234 4.643 18.377 1.00 95.38 87 VAL A C 1
ATOM 617 O O . VAL A 1 87 ? -10.204 5.169 17.957 1.00 95.38 87 VAL A O 1
ATOM 620 N N . GLU A 1 88 ? -11.471 4.513 19.683 1.00 92.69 88 GLU A N 1
ATOM 621 C CA . GLU A 1 88 ? -10.546 5.000 20.718 1.00 92.69 88 GLU A CA 1
ATOM 622 C C . GLU A 1 88 ? -9.175 4.302 20.654 1.00 92.69 88 GLU A C 1
ATOM 624 O O . GLU A 1 88 ? -8.142 4.902 20.958 1.00 92.69 88 GLU A O 1
ATOM 629 N N . GLY A 1 89 ? -9.140 3.058 20.166 1.00 92.38 89 GLY A N 1
ATOM 630 C CA . GLY A 1 89 ? -7.918 2.280 19.994 1.00 92.38 89 GLY A CA 1
ATOM 631 C C . GLY A 1 89 ? -7.004 2.777 18.871 1.00 92.38 89 GLY A C 1
ATOM 632 O O . GLY A 1 89 ? -5.831 2.408 18.845 1.00 92.38 89 GLY A O 1
ATOM 633 N N . VAL A 1 90 ? -7.468 3.674 17.989 1.00 94.00 90 VAL A N 1
ATOM 634 C CA . VAL A 1 90 ? -6.620 4.314 16.960 1.00 94.00 90 VAL A CA 1
ATOM 635 C C . VAL A 1 90 ? -5.429 5.041 17.593 1.00 94.00 90 VAL A C 1
ATOM 637 O O . VAL A 1 90 ? -4.344 5.065 17.010 1.00 94.00 90 VAL A O 1
ATOM 640 N N . GLY A 1 91 ? -5.589 5.560 18.817 1.00 93.62 91 GLY A N 1
ATOM 641 C CA . GLY A 1 91 ? -4.513 6.193 19.583 1.00 93.62 91 GLY A CA 1
ATOM 642 C C . GLY A 1 91 ? -3.279 5.302 19.775 1.00 93.62 91 GLY A C 1
ATOM 643 O O . GLY A 1 91 ? -2.161 5.814 19.802 1.00 93.62 91 GLY A O 1
ATOM 644 N N . LEU A 1 92 ? -3.456 3.975 19.815 1.00 92.06 92 LEU A N 1
ATOM 645 C CA . LEU A 1 92 ? -2.364 3.000 19.938 1.00 92.06 92 LEU A CA 1
ATOM 646 C C . LEU A 1 92 ? -1.425 3.010 18.721 1.00 92.06 92 LEU A C 1
ATOM 648 O O . LEU A 1 92 ? -0.252 2.667 18.841 1.00 92.06 92 LEU A O 1
ATOM 652 N N . ILE A 1 93 ? -1.929 3.413 17.552 1.00 92.50 93 ILE A N 1
ATOM 653 C CA . ILE A 1 93 ? -1.197 3.381 16.278 1.00 92.50 93 ILE A CA 1
ATOM 654 C C . ILE A 1 93 ? -0.535 4.725 15.965 1.00 92.50 93 ILE A C 1
ATOM 656 O O . ILE A 1 93 ? 0.471 4.765 15.257 1.00 92.50 93 ILE A O 1
ATOM 660 N N . VAL A 1 94 ? -1.034 5.828 16.532 1.00 90.69 94 VAL A N 1
ATOM 661 C CA . VAL A 1 94 ? -0.526 7.188 16.267 1.00 90.69 94 VAL A CA 1
ATOM 662 C C . VAL A 1 94 ? 0.991 7.283 16.454 1.00 90.69 94 VAL A C 1
ATOM 664 O O . VAL A 1 94 ? 1.668 7.915 15.646 1.00 90.69 94 VAL A O 1
ATOM 667 N N . GLY A 1 95 ? 1.537 6.608 17.471 1.00 86.69 95 GLY A N 1
ATOM 668 C CA . GLY A 1 95 ? 2.974 6.616 17.759 1.00 86.69 95 GLY A CA 1
ATOM 669 C C . GLY A 1 95 ? 3.852 6.024 16.649 1.00 86.69 95 GLY A C 1
ATOM 670 O O . GLY A 1 95 ? 5.007 6.422 16.519 1.00 86.69 95 GLY A O 1
ATOM 671 N N . ILE A 1 96 ? 3.318 5.115 15.829 1.00 90.12 96 ILE A N 1
ATOM 672 C CA . ILE A 1 96 ? 4.057 4.457 14.740 1.00 90.12 96 ILE A CA 1
ATOM 673 C C . ILE A 1 96 ? 3.628 4.925 13.346 1.00 90.12 96 ILE A C 1
ATOM 675 O O . ILE A 1 96 ? 4.271 4.555 12.363 1.00 90.12 96 ILE A O 1
ATOM 679 N N . ASP A 1 97 ? 2.569 5.734 13.228 1.00 87.69 97 ASP A N 1
ATOM 680 C CA . ASP A 1 97 ? 1.951 6.040 11.931 1.00 87.69 97 ASP A CA 1
ATOM 681 C C . ASP A 1 97 ? 2.924 6.689 10.946 1.00 87.69 97 ASP A C 1
ATOM 683 O O . ASP A 1 97 ? 2.881 6.387 9.755 1.00 87.69 97 ASP A O 1
ATOM 687 N N . ARG A 1 98 ? 3.858 7.515 11.435 1.00 87.31 98 ARG A N 1
ATOM 688 C CA . ARG A 1 98 ? 4.883 8.135 10.586 1.00 87.31 98 ARG A CA 1
ATOM 689 C C . ARG A 1 98 ? 5.784 7.092 9.924 1.00 87.31 98 ARG A C 1
ATOM 691 O O . ARG A 1 98 ? 5.921 7.101 8.706 1.00 87.31 98 ARG A O 1
ATOM 698 N N . PHE A 1 99 ? 6.336 6.171 10.711 1.00 90.19 99 PHE A N 1
ATOM 699 C CA . PHE A 1 99 ? 7.159 5.077 10.193 1.00 90.19 99 PHE A CA 1
ATOM 700 C C . PHE A 1 99 ? 6.349 4.176 9.250 1.00 90.19 99 PHE A C 1
ATOM 702 O O . PHE A 1 99 ? 6.786 3.835 8.152 1.00 90.19 99 PHE A O 1
ATOM 709 N N . MET A 1 100 ? 5.112 3.857 9.632 1.00 90.75 100 MET A N 1
ATOM 710 C CA . MET A 1 100 ? 4.218 3.060 8.794 1.00 90.75 100 MET A CA 1
ATOM 711 C C . MET A 1 100 ? 3.821 3.785 7.503 1.00 90.75 100 MET A C 1
ATOM 713 O O . MET A 1 100 ? 3.555 3.137 6.495 1.00 90.75 100 MET A O 1
ATOM 717 N N . SER A 1 101 ? 3.777 5.117 7.488 1.00 88.12 101 SER A N 1
ATOM 718 C CA . SER A 1 101 ? 3.557 5.910 6.275 1.00 88.12 101 SER A CA 1
ATOM 719 C C . SER A 1 101 ? 4.699 5.746 5.278 1.00 88.12 101 SER A C 1
ATOM 721 O O . SER A 1 101 ? 4.443 5.597 4.084 1.00 88.12 101 SER A O 1
ATOM 723 N N . GLU A 1 102 ? 5.941 5.717 5.755 1.00 91.25 102 GLU A N 1
ATOM 724 C CA . GLU A 1 102 ? 7.120 5.474 4.918 1.00 91.25 102 GLU A CA 1
ATOM 725 C C . GLU A 1 102 ? 7.119 4.033 4.383 1.00 91.25 102 GLU A C 1
ATOM 727 O O . GLU A 1 102 ? 7.264 3.819 3.179 1.00 91.25 102 GLU A O 1
ATOM 732 N N . ALA A 1 103 ? 6.829 3.042 5.233 1.00 91.44 103 ALA A N 1
ATOM 733 C CA . ALA A 1 103 ? 6.712 1.641 4.815 1.00 91.44 103 ALA A CA 1
ATOM 734 C C . ALA A 1 103 ? 5.610 1.421 3.758 1.00 91.44 103 ALA A C 1
ATOM 736 O O . ALA A 1 103 ? 5.798 0.678 2.788 1.00 91.44 103 ALA A O 1
ATOM 737 N N . ARG A 1 104 ? 4.466 2.105 3.905 1.00 90.88 104 ARG A N 1
ATOM 738 C CA . ARG A 1 104 ? 3.390 2.117 2.902 1.00 90.88 104 ARG A CA 1
ATOM 739 C C . ARG A 1 104 ? 3.869 2.688 1.575 1.00 90.88 104 ARG A C 1
ATOM 741 O O . ARG A 1 104 ? 3.623 2.081 0.535 1.00 90.88 104 ARG A O 1
ATOM 748 N N . ALA A 1 105 ? 4.558 3.828 1.613 1.00 88.94 105 ALA A N 1
ATOM 749 C CA . ALA A 1 105 ? 5.090 4.465 0.416 1.00 88.94 105 ALA A CA 1
ATOM 750 C C . ALA A 1 105 ? 6.067 3.538 -0.322 1.00 88.94 105 ALA A C 1
ATOM 752 O O . ALA A 1 105 ? 5.930 3.359 -1.529 1.00 88.94 105 ALA A O 1
ATOM 753 N N . LEU A 1 106 ? 6.974 2.873 0.402 1.00 92.00 106 LEU A N 1
ATOM 754 C CA . LEU A 1 106 ? 7.911 1.900 -0.170 1.00 92.00 106 LEU A CA 1
ATOM 755 C C . LEU A 1 106 ? 7.201 0.703 -0.808 1.00 92.00 106 LEU A C 1
ATOM 757 O O . LEU A 1 106 ? 7.566 0.278 -1.904 1.00 92.00 106 LEU A O 1
ATOM 761 N N . THR A 1 107 ? 6.168 0.176 -0.151 1.00 92.25 107 THR A N 1
ATOM 762 C CA . THR A 1 107 ? 5.395 -0.963 -0.668 1.00 92.25 107 THR A CA 1
ATOM 763 C C . THR A 1 107 ? 4.670 -0.591 -1.960 1.00 92.25 107 THR A C 1
ATOM 765 O O . THR A 1 107 ? 4.797 -1.294 -2.961 1.00 92.25 107 THR A O 1
ATOM 768 N N . ASN A 1 108 ? 3.971 0.549 -1.969 1.00 91.06 108 ASN A N 1
ATOM 769 C CA . ASN A 1 108 ? 3.262 1.040 -3.153 1.00 91.06 108 ASN A CA 1
ATOM 770 C C . ASN A 1 108 ? 4.240 1.345 -4.296 1.00 91.06 108 ASN A C 1
ATOM 772 O O . ASN A 1 108 ? 3.998 0.967 -5.440 1.00 91.06 108 ASN A O 1
ATOM 776 N N . PHE A 1 109 ? 5.372 1.986 -3.985 1.00 91.38 109 PHE A N 1
ATOM 777 C CA . PHE A 1 109 ? 6.431 2.258 -4.954 1.00 91.38 109 PHE A CA 1
ATOM 778 C C . PHE A 1 109 ? 6.964 0.966 -5.580 1.00 91.38 109 PHE A C 1
ATOM 780 O O . PHE A 1 109 ? 7.023 0.856 -6.802 1.00 91.38 109 PHE A O 1
ATOM 787 N N . THR A 1 110 ? 7.277 -0.039 -4.760 1.00 93.31 110 THR A N 1
ATOM 788 C CA . THR A 1 110 ? 7.769 -1.343 -5.230 1.00 93.31 110 THR A CA 1
ATOM 789 C C . THR A 1 110 ? 6.735 -2.042 -6.111 1.00 93.31 110 THR A C 1
ATOM 791 O O . THR A 1 110 ? 7.074 -2.543 -7.182 1.00 93.31 110 THR A O 1
ATOM 794 N N . GLY A 1 111 ? 5.460 -2.033 -5.710 1.00 93.25 111 GLY A N 1
ATOM 795 C CA . GLY A 1 111 ? 4.369 -2.595 -6.506 1.00 93.25 111 GLY A CA 1
ATOM 796 C C . GLY A 1 111 ? 4.231 -1.913 -7.868 1.00 93.25 111 GLY A C 1
ATOM 797 O O . GLY A 1 111 ? 4.163 -2.590 -8.892 1.00 93.25 111 GLY A O 1
ATOM 798 N N . ASN A 1 112 ? 4.270 -0.580 -7.902 1.00 93.50 112 ASN A N 1
ATOM 799 C CA . ASN A 1 112 ? 4.244 0.197 -9.144 1.00 93.50 112 ASN A CA 1
ATOM 800 C C . ASN A 1 112 ? 5.467 -0.057 -10.019 1.00 93.50 112 ASN A C 1
ATOM 802 O O . ASN A 1 112 ? 5.350 -0.118 -11.247 1.00 93.50 112 ASN A O 1
ATOM 806 N N . ALA A 1 113 ? 6.629 -0.240 -9.398 1.00 93.50 113 ALA A N 1
ATOM 807 C CA . ALA A 1 113 ? 7.859 -0.524 -10.101 1.00 93.50 113 ALA A CA 1
ATOM 808 C C . ALA A 1 113 ? 7.798 -1.878 -10.819 1.00 93.50 113 ALA A C 1
ATOM 810 O O . ALA A 1 113 ? 8.006 -1.955 -12.030 1.00 93.50 113 ALA A O 1
ATOM 811 N N . VAL A 1 114 ? 7.416 -2.926 -10.087 1.00 94.94 114 VAL A N 1
ATOM 812 C CA . VAL A 1 114 ? 7.235 -4.277 -10.632 1.00 94.94 114 VAL A CA 1
ATOM 813 C C . VAL A 1 114 ? 6.134 -4.299 -11.691 1.00 94.94 114 VAL A C 1
ATOM 815 O O . VAL A 1 114 ? 6.334 -4.871 -12.760 1.00 94.94 114 VAL A O 1
ATOM 818 N N . ALA A 1 115 ? 4.999 -3.641 -11.444 1.00 94.75 115 ALA A N 1
ATOM 819 C CA . ALA A 1 115 ? 3.907 -3.560 -12.411 1.00 94.75 115 ALA A CA 1
ATOM 820 C C . ALA A 1 115 ? 4.349 -2.890 -13.719 1.00 94.75 115 ALA A C 1
ATOM 822 O O . ALA A 1 115 ? 4.016 -3.375 -14.795 1.00 94.75 115 ALA A O 1
ATOM 823 N N . THR A 1 116 ? 5.148 -1.825 -13.641 1.00 95.50 116 THR A N 1
ATOM 824 C CA . THR A 1 116 ? 5.689 -1.138 -14.825 1.00 95.50 116 THR A CA 1
ATOM 825 C C . THR A 1 116 ? 6.573 -2.066 -15.660 1.00 95.50 116 THR A C 1
ATOM 827 O O . THR A 1 116 ? 6.421 -2.118 -16.878 1.00 95.50 116 THR A O 1
ATOM 830 N N . VAL A 1 117 ? 7.434 -2.860 -15.017 1.00 96.19 117 VAL A N 1
ATOM 831 C CA . VAL A 1 117 ? 8.265 -3.861 -15.709 1.00 96.19 117 VAL A CA 1
ATOM 832 C C . VAL A 1 117 ? 7.409 -4.968 -16.330 1.00 96.19 117 VAL A C 1
ATOM 834 O O . VAL A 1 117 ? 7.646 -5.358 -17.471 1.00 96.19 117 VAL A O 1
ATOM 837 N N . LEU A 1 118 ? 6.397 -5.464 -15.611 1.00 96.56 118 LEU A N 1
ATOM 838 C CA . LEU A 1 118 ? 5.492 -6.500 -16.118 1.00 96.56 118 LEU A CA 1
ATOM 839 C C . LEU A 1 118 ? 4.693 -6.022 -17.331 1.00 96.56 118 LEU A C 1
ATOM 841 O O . LEU A 1 118 ? 4.602 -6.749 -18.318 1.00 96.56 118 LEU A O 1
ATOM 845 N N . VAL A 1 119 ? 4.150 -4.804 -17.282 1.00 96.44 119 VAL A N 1
ATOM 846 C CA . VAL A 1 119 ? 3.429 -4.214 -18.415 1.00 96.44 119 VAL A CA 1
ATOM 847 C C . VAL A 1 119 ? 4.375 -4.030 -19.596 1.00 96.44 119 VAL A C 1
ATOM 849 O O . VAL A 1 119 ? 4.036 -4.486 -20.682 1.00 96.44 119 VAL A O 1
ATOM 852 N N . GLY A 1 120 ? 5.574 -3.474 -19.381 1.00 96.50 120 GLY A N 1
ATOM 853 C CA . GLY A 1 120 ? 6.584 -3.333 -20.436 1.00 96.50 120 GLY A CA 1
ATOM 854 C C . GLY A 1 120 ? 6.948 -4.672 -21.080 1.00 96.50 120 GLY A C 1
ATOM 855 O O . GLY A 1 120 ? 7.021 -4.783 -22.300 1.00 96.50 120 GLY A O 1
ATOM 856 N N . GLN A 1 121 ? 7.078 -5.734 -20.283 1.00 96.19 121 GLN A N 1
ATOM 857 C CA . GLN A 1 121 ? 7.299 -7.083 -20.801 1.00 96.19 121 GLN A CA 1
ATOM 858 C C . GLN A 1 121 ? 6.115 -7.588 -21.641 1.00 96.19 121 GLN A C 1
ATOM 860 O O . GLN A 1 121 ? 6.323 -8.175 -22.701 1.00 96.19 121 GLN A O 1
ATOM 865 N N . TRP A 1 122 ? 4.875 -7.392 -21.185 1.00 97.69 122 TRP A N 1
ATOM 866 C CA . TRP A 1 122 ? 3.675 -7.842 -21.903 1.00 97.69 122 TRP A CA 1
ATOM 867 C C . TRP A 1 122 ? 3.422 -7.074 -23.198 1.00 97.69 122 TRP A C 1
ATOM 869 O O . TRP A 1 122 ? 2.866 -7.644 -24.137 1.00 97.69 122 TRP A O 1
ATOM 879 N N . THR A 1 123 ? 3.842 -5.813 -23.269 1.00 96.44 123 THR A N 1
ATOM 880 C CA . THR A 1 123 ? 3.731 -4.984 -24.473 1.00 96.44 123 THR A CA 1
ATOM 881 C C . THR A 1 123 ? 4.942 -5.101 -25.401 1.00 96.44 123 THR A C 1
ATOM 883 O O . THR A 1 123 ? 4.917 -4.517 -26.475 1.00 96.44 123 THR A O 1
ATOM 886 N N . ASN A 1 124 ? 5.961 -5.897 -25.045 1.00 96.25 124 ASN A N 1
ATOM 887 C CA . ASN A 1 124 ? 7.262 -5.966 -25.730 1.00 96.25 124 ASN A CA 1
ATOM 888 C C . ASN A 1 124 ? 8.018 -4.621 -25.781 1.00 96.25 124 ASN A C 1
ATOM 890 O O . ASN A 1 124 ? 8.806 -4.388 -26.689 1.00 96.25 124 ASN A O 1
ATOM 894 N N . GLU A 1 125 ? 7.812 -3.778 -24.773 1.00 96.56 125 GLU A N 1
ATOM 895 C CA . GLU A 1 125 ? 8.425 -2.454 -24.587 1.00 96.56 125 GLU A CA 1
ATOM 896 C C . GLU A 1 125 ? 9.480 -2.471 -23.460 1.00 96.56 125 GLU A C 1
ATOM 898 O O . GLU A 1 125 ? 9.692 -1.491 -22.744 1.00 96.56 125 GLU A O 1
ATOM 903 N N . LEU A 1 126 ? 10.098 -3.634 -23.239 1.00 96.94 126 LEU A N 1
ATOM 904 C CA . LEU A 1 126 ? 11.189 -3.833 -22.289 1.00 96.94 126 LEU A CA 1
ATOM 905 C C . LEU A 1 126 ? 12.446 -4.261 -23.050 1.00 96.94 126 LEU A C 1
ATOM 907 O O . LEU A 1 126 ? 12.486 -5.357 -23.619 1.00 96.94 126 LEU A O 1
ATOM 911 N N . ASP A 1 127 ? 13.494 -3.442 -22.994 1.00 96.38 127 ASP A N 1
ATOM 912 C CA . ASP A 1 127 ? 14.834 -3.834 -23.419 1.00 96.38 127 ASP A CA 1
ATOM 913 C C . ASP A 1 127 ? 15.421 -4.823 -22.405 1.00 96.38 127 ASP A C 1
ATOM 915 O O . ASP A 1 127 ? 15.970 -4.469 -21.359 1.00 96.38 127 ASP A O 1
ATOM 919 N N . LYS A 1 128 ? 15.299 -6.108 -22.738 1.00 94.81 128 LYS A N 1
ATOM 920 C CA . LYS A 1 128 ? 15.808 -7.213 -21.919 1.00 94.81 128 LYS A CA 1
ATOM 921 C C . LYS A 1 128 ? 17.327 -7.194 -21.791 1.00 94.81 128 LYS A C 1
ATOM 923 O O . LYS A 1 128 ? 17.838 -7.577 -20.744 1.00 94.81 128 LYS A O 1
ATOM 928 N N . VAL A 1 129 ? 18.042 -6.747 -22.825 1.00 95.69 129 VAL A N 1
ATOM 929 C CA . VAL A 1 129 ? 19.510 -6.694 -22.808 1.00 95.69 129 VAL A CA 1
ATOM 930 C C . VAL A 1 129 ? 19.960 -5.622 -21.825 1.00 95.69 129 VAL A C 1
ATOM 932 O O . VAL A 1 129 ? 20.832 -5.874 -20.996 1.00 95.69 129 VAL A O 1
ATOM 935 N N . GLN A 1 130 ? 19.338 -4.442 -21.868 1.00 94.75 130 GLN A N 1
ATOM 936 C CA . GLN A 1 130 ? 19.594 -3.390 -20.889 1.00 94.75 130 GLN A CA 1
ATOM 937 C C . GLN A 1 130 ? 19.222 -3.840 -19.472 1.00 94.75 130 GLN A C 1
ATOM 939 O O . GLN A 1 130 ? 20.051 -3.719 -18.570 1.00 94.75 130 GLN A O 1
ATOM 944 N N . ALA A 1 131 ? 18.037 -4.425 -19.274 1.00 94.56 131 ALA A N 1
ATOM 945 C CA . ALA A 1 131 ? 17.604 -4.916 -17.967 1.00 94.56 131 ALA A CA 1
ATOM 946 C C . ALA A 1 131 ? 18.593 -5.936 -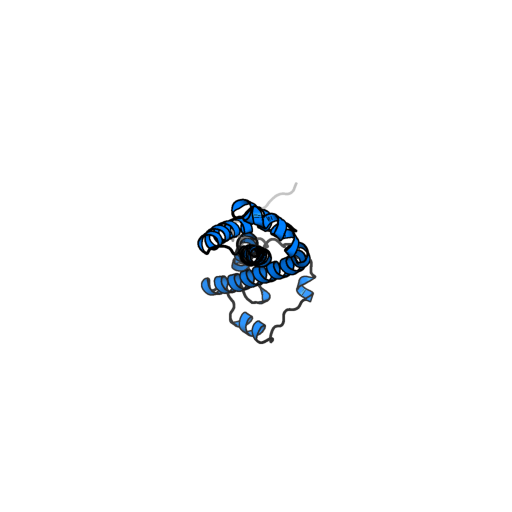17.369 1.00 94.56 131 ALA A C 1
ATOM 948 O O . ALA A 1 131 ? 18.935 -5.851 -16.190 1.00 94.56 131 ALA A O 1
ATOM 949 N N . GLU A 1 132 ? 19.113 -6.867 -18.175 1.00 95.25 132 GLU A N 1
ATOM 950 C CA . GLU A 1 132 ? 20.139 -7.827 -17.751 1.00 95.25 132 GLU A CA 1
ATOM 951 C C . GLU A 1 132 ? 21.465 -7.147 -17.375 1.00 95.25 132 GLU A C 1
ATOM 953 O O . GLU A 1 132 ? 22.072 -7.510 -16.362 1.00 95.25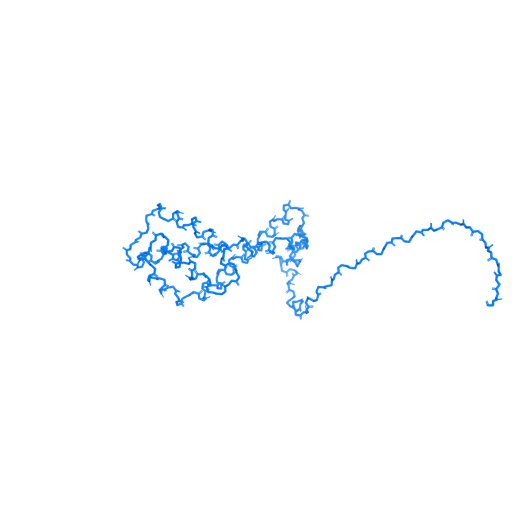 132 GLU A O 1
ATOM 958 N N . ARG A 1 133 ? 21.917 -6.134 -18.129 1.00 95.56 133 ARG A N 1
ATOM 959 C CA . ARG A 1 133 ? 23.123 -5.358 -17.773 1.00 95.56 133 ARG A CA 1
ATOM 960 C C . ARG A 1 133 ? 22.961 -4.618 -16.448 1.00 95.56 133 ARG A C 1
ATOM 962 O O . ARG A 1 133 ? 23.873 -4.644 -15.623 1.00 95.56 133 ARG A O 1
ATOM 969 N N . VAL A 1 134 ? 21.800 -4.007 -16.219 1.00 94.81 134 VAL A N 1
ATOM 970 C CA . VAL A 1 134 ? 21.501 -3.290 -14.970 1.00 94.81 134 VAL A CA 1
ATOM 971 C C . VAL A 1 134 ? 21.440 -4.264 -13.793 1.00 94.81 134 VAL A C 1
ATOM 973 O O . VAL A 1 134 ? 22.095 -4.046 -12.777 1.00 94.81 134 VAL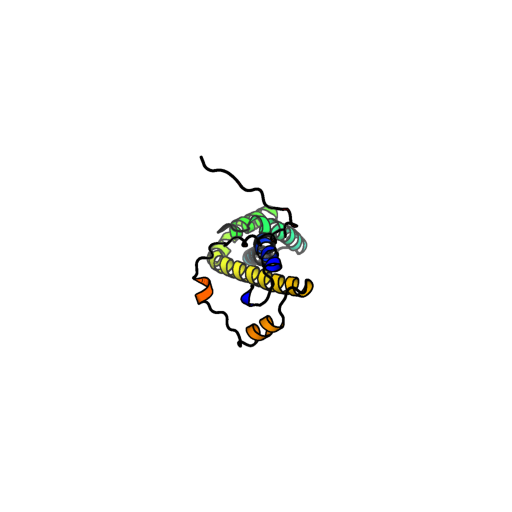 A O 1
ATOM 976 N N . LEU A 1 135 ? 20.719 -5.382 -13.935 1.00 93.31 135 LEU A N 1
ATOM 977 C CA . LEU A 1 135 ? 20.575 -6.390 -12.877 1.00 93.31 135 LEU A CA 1
ATOM 978 C C . LEU A 1 135 ? 21.881 -7.130 -12.558 1.00 93.31 135 LEU A C 1
ATOM 980 O O . LEU A 1 135 ? 22.092 -7.531 -11.416 1.00 93.31 135 LEU A O 1
ATOM 984 N N . SER A 1 136 ? 22.761 -7.307 -13.546 1.00 95.88 136 SER A N 1
ATOM 985 C CA . SER A 1 136 ? 24.097 -7.887 -13.343 1.00 95.88 136 SER A CA 1
ATOM 986 C C . SER A 1 136 ? 25.119 -6.891 -12.785 1.00 95.88 136 SER A C 1
ATOM 988 O O . SER A 1 136 ? 26.252 -7.282 -12.503 1.00 95.88 136 SER A O 1
ATOM 990 N N . GLY A 1 137 ? 24.738 -5.620 -12.609 1.00 92.00 137 GLY A N 1
ATOM 991 C CA . GLY A 1 137 ? 25.609 -4.560 -12.100 1.00 92.00 137 GLY A CA 1
ATOM 992 C C . GLY A 1 137 ? 26.642 -4.052 -13.110 1.00 92.00 137 GLY A C 1
ATOM 993 O O . GLY A 1 137 ? 27.553 -3.325 -12.727 1.00 92.00 137 GLY A O 1
ATOM 994 N N . GLN A 1 138 ? 26.521 -4.427 -14.387 1.00 93.12 138 GLN A N 1
ATOM 995 C CA . GLN A 1 138 ? 27.399 -3.950 -15.464 1.00 93.12 138 GLN A CA 1
ATOM 996 C C . GLN A 1 138 ? 27.080 -2.511 -15.886 1.00 93.12 138 GLN A C 1
ATOM 998 O O . GLN A 1 138 ? 27.938 -1.841 -16.453 1.00 93.12 138 GLN A O 1
ATOM 1003 N N . ASP A 1 139 ? 25.859 -2.055 -15.607 1.00 91.62 139 ASP A N 1
ATOM 1004 C CA . ASP A 1 139 ? 25.359 -0.715 -15.918 1.00 91.62 139 ASP A CA 1
ATOM 1005 C C . ASP A 1 139 ? 24.672 -0.113 -14.671 1.00 91.62 139 ASP A C 1
ATOM 1007 O O . ASP A 1 139 ? 23.438 -0.108 -14.561 1.00 91.62 139 ASP A O 1
ATOM 1011 N N . PRO A 1 140 ? 25.455 0.268 -13.639 1.00 89.44 140 PRO A N 1
ATOM 1012 C CA . PRO A 1 140 ? 24.913 0.820 -12.404 1.00 89.44 140 PRO A CA 1
ATOM 1013 C C . PRO A 1 140 ? 24.247 2.173 -12.662 1.00 89.44 140 PRO A C 1
ATOM 1015 O O . PRO A 1 140 ? 24.698 2.959 -13.489 1.00 89.44 140 PRO A O 1
ATOM 1018 N N . PHE A 1 141 ? 23.169 2.447 -11.929 1.00 89.50 141 PHE A N 1
ATOM 1019 C CA . PHE A 1 141 ? 22.468 3.720 -12.040 1.00 89.50 141 PHE A CA 1
ATOM 1020 C C . PHE A 1 141 ? 23.360 4.869 -11.555 1.00 89.50 141 PHE A C 1
ATOM 1022 O O . PHE A 1 141 ? 23.844 4.847 -10.423 1.00 89.50 141 PHE A O 1
ATOM 1029 N N . ASP A 1 142 ? 23.560 5.870 -12.408 1.00 88.81 142 ASP A N 1
ATOM 1030 C CA . ASP A 1 142 ? 24.297 7.079 -12.059 1.00 88.81 142 ASP A CA 1
ATOM 1031 C C . ASP A 1 142 ? 23.359 8.092 -11.390 1.00 88.81 142 ASP A C 1
ATOM 1033 O O . ASP A 1 142 ? 22.564 8.765 -12.046 1.00 88.81 142 ASP A O 1
ATOM 1037 N N . GLU A 1 143 ? 23.464 8.219 -10.068 1.00 84.50 143 GLU A N 1
ATOM 1038 C CA . GLU A 1 143 ? 22.647 9.140 -9.270 1.00 84.50 143 GLU A CA 1
ATOM 1039 C C . GLU A 1 143 ? 22.840 10.615 -9.653 1.00 84.50 143 GLU A C 1
ATOM 1041 O O . GLU A 1 143 ? 21.944 11.430 -9.424 1.00 84.50 143 GLU A O 1
ATOM 1046 N N . SER A 1 144 ? 23.970 10.983 -10.270 1.00 83.94 144 SER A N 1
ATOM 1047 C CA . SER A 1 144 ? 24.208 12.364 -10.703 1.00 83.94 144 SER A CA 1
ATOM 1048 C C . SER A 1 144 ? 23.227 12.814 -11.789 1.00 83.94 144 SER A C 1
ATOM 1050 O O . SER A 1 144 ? 22.861 13.988 -11.831 1.00 83.94 144 SER A O 1
ATOM 1052 N N . THR A 1 145 ? 22.698 11.868 -12.572 1.00 78.62 145 THR A N 1
ATOM 1053 C CA . THR A 1 145 ? 21.691 12.115 -13.615 1.00 78.62 145 THR A CA 1
ATOM 1054 C C . THR A 1 145 ? 20.318 12.523 -13.068 1.00 78.62 145 THR A C 1
ATOM 1056 O O . THR A 1 145 ? 19.477 12.995 -13.828 1.00 78.62 145 THR A O 1
ATOM 1059 N N . MET A 1 146 ? 20.076 12.386 -11.756 1.00 68.56 146 MET A N 1
ATOM 1060 C CA . MET A 1 146 ? 18.838 12.838 -11.101 1.00 68.56 146 MET A CA 1
ATOM 1061 C C . MET A 1 146 ? 18.879 14.305 -10.645 1.00 68.56 146 MET A C 1
ATOM 1063 O O . MET A 1 146 ? 17.829 14.858 -10.324 1.00 68.56 146 MET A O 1
ATOM 1067 N N . ASN A 1 147 ? 20.063 14.926 -10.574 1.00 60.91 147 ASN A N 1
ATOM 1068 C CA . ASN A 1 147 ? 20.240 16.299 -10.073 1.00 60.91 147 ASN A CA 1
ATOM 1069 C C . ASN A 1 147 ? 20.161 17.371 -11.170 1.00 60.91 147 ASN A C 1
ATOM 1071 O O . ASN A 1 147 ? 20.208 18.561 -10.860 1.00 60.91 147 ASN A O 1
ATOM 1075 N N . GLU A 1 148 ? 20.056 16.976 -12.437 1.00 56.19 148 GLU A N 1
ATOM 1076 C CA . GLU A 1 148 ? 19.752 17.911 -13.512 1.00 56.19 148 GLU A CA 1
ATOM 1077 C C . GLU A 1 148 ? 18.242 18.149 -13.516 1.00 56.19 148 GLU A C 1
ATOM 1079 O O . GLU A 1 148 ? 17.467 17.227 -13.772 1.00 56.19 148 GLU A O 1
ATOM 1084 N N . ASP A 1 149 ? 17.828 19.374 -13.175 1.00 46.56 149 ASP A N 1
ATOM 1085 C CA . ASP A 1 149 ? 16.440 19.826 -13.225 1.00 46.56 149 ASP A CA 1
ATOM 1086 C C . ASP A 1 149 ? 15.774 19.287 -14.497 1.00 46.56 149 ASP A C 1
ATOM 1088 O O . ASP A 1 149 ? 16.104 19.708 -15.608 1.00 46.56 149 ASP A O 1
ATOM 1092 N N . HIS A 1 150 ? 14.839 18.343 -14.350 1.00 49.41 150 HIS A N 1
ATOM 1093 C CA . HIS A 1 150 ? 14.002 17.874 -15.448 1.00 49.41 150 HIS A CA 1
ATOM 1094 C C . HIS A 1 150 ? 13.064 19.011 -15.878 1.00 49.41 150 HIS A C 1
ATOM 1096 O O . HIS A 1 150 ? 11.859 18.998 -15.617 1.00 49.41 150 HIS A O 1
ATOM 1102 N N . ALA A 1 151 ? 13.611 20.016 -16.559 1.00 35.12 151 ALA A N 1
ATOM 1103 C CA . ALA A 1 151 ? 12.858 20.815 -17.493 1.00 35.12 151 ALA A CA 1
ATOM 1104 C C . ALA A 1 151 ? 12.330 19.831 -18.536 1.00 35.12 151 ALA A C 1
ATOM 1106 O O . ALA A 1 151 ? 13.089 19.263 -19.319 1.00 35.12 151 ALA A O 1
ATOM 1107 N N . TYR A 1 152 ? 11.025 19.583 -18.498 1.00 41.28 152 TYR A N 1
ATOM 1108 C CA . TYR A 1 152 ? 10.310 18.940 -19.587 1.00 41.28 152 TYR A CA 1
ATOM 1109 C C . TYR A 1 152 ? 10.657 19.681 -20.887 1.00 41.28 152 TYR A C 1
ATOM 1111 O O . TYR A 1 152 ? 10.154 20.775 -21.146 1.00 41.28 152 TYR A O 1
ATOM 1119 N N . THR A 1 153 ? 11.553 19.116 -21.690 1.00 34.94 153 THR A N 1
ATOM 1120 C CA . THR A 1 153 ? 11.740 19.524 -23.075 1.00 34.94 153 THR A CA 1
ATOM 1121 C C . THR A 1 153 ? 10.648 18.831 -23.872 1.00 34.94 153 THR A C 1
ATOM 1123 O O . THR A 1 153 ? 10.608 17.606 -23.989 1.00 34.94 153 THR A O 1
ATOM 1126 N N . ALA A 1 154 ? 9.690 19.625 -24.356 1.00 32.56 154 ALA A N 1
ATOM 1127 C CA . ALA A 1 154 ? 8.686 19.141 -25.290 1.00 32.56 154 ALA A CA 1
ATOM 1128 C C . ALA A 1 154 ? 9.386 18.465 -26.489 1.00 32.56 154 ALA A C 1
ATOM 1130 O O . ALA A 1 154 ? 10.477 18.906 -26.863 1.00 32.56 154 ALA A O 1
ATOM 1131 N N . PRO A 1 155 ? 8.796 17.419 -27.096 1.00 39.38 155 PRO A N 1
ATOM 1132 C CA . PRO A 1 155 ? 9.397 16.774 -28.257 1.00 39.38 155 PRO A CA 1
ATOM 1133 C C . PRO A 1 155 ? 9.616 17.813 -29.360 1.00 39.38 155 PRO A C 1
ATOM 1135 O O . PRO A 1 155 ? 8.684 18.550 -29.689 1.00 39.38 155 PRO A O 1
ATOM 1138 N N . GLU A 1 156 ? 10.827 17.883 -29.920 1.00 41.75 156 GLU A N 1
ATOM 1139 C CA . GLU A 1 156 ? 11.077 18.689 -31.117 1.00 41.75 156 GLU A CA 1
ATOM 1140 C C . GLU A 1 156 ? 10.106 18.251 -32.218 1.00 41.75 156 GLU A C 1
ATOM 1142 O O . GLU A 1 156 ? 9.994 17.061 -32.533 1.00 41.75 156 GLU A O 1
ATOM 1147 N N . GLU A 1 157 ? 9.384 19.215 -32.798 1.00 36.78 157 GLU A N 1
ATOM 1148 C CA . GLU A 1 157 ? 8.610 18.970 -34.007 1.00 36.78 157 GLU A CA 1
ATOM 1149 C C . GLU A 1 157 ? 9.556 18.418 -35.075 1.00 36.78 157 GLU A C 1
ATOM 1151 O O . GLU A 1 157 ? 10.461 19.106 -35.551 1.00 36.78 157 GLU A O 1
ATOM 1156 N N . VAL A 1 158 ? 9.341 17.157 -35.458 1.00 41.47 158 VAL A N 1
ATOM 1157 C CA . VAL A 1 158 ? 9.992 16.551 -36.617 1.00 41.47 158 VAL A CA 1
ATOM 1158 C C . VAL A 1 158 ? 9.642 17.415 -37.823 1.00 41.47 158 VAL A C 1
ATOM 1160 O O . VAL A 1 158 ? 8.511 17.395 -38.315 1.00 41.47 158 VAL A O 1
ATOM 1163 N N . GLY A 1 159 ? 10.621 18.209 -38.261 1.00 37.22 159 GLY A N 1
ATOM 1164 C CA . GLY A 1 159 ? 10.509 19.112 -39.394 1.00 37.22 159 GLY A CA 1
ATOM 1165 C C . GLY A 1 159 ? 9.882 18.398 -40.585 1.00 37.22 159 GLY A C 1
ATOM 1166 O O . GLY A 1 159 ? 10.373 17.372 -41.059 1.00 37.22 159 GLY A O 1
ATOM 1167 N N . THR A 1 160 ? 8.762 18.944 -41.049 1.00 36.78 160 THR A N 1
ATOM 1168 C CA . THR A 1 160 ? 8.044 18.470 -42.234 1.00 36.78 160 THR A CA 1
ATOM 1169 C C . THR A 1 160 ? 9.024 18.350 -43.410 1.00 36.78 160 THR A C 1
ATOM 1171 O O . THR A 1 160 ? 9.740 19.316 -43.687 1.00 36.78 160 THR A O 1
ATOM 1174 N N . PRO A 1 161 ? 9.079 17.218 -44.139 1.00 35.91 161 PRO A N 1
ATOM 1175 C CA . PRO A 1 161 ? 9.986 17.091 -45.270 1.00 35.91 161 PRO A CA 1
ATOM 1176 C C . PRO A 1 161 ? 9.619 18.117 -46.347 1.00 35.91 161 PRO A C 1
ATOM 1178 O O . PRO A 1 161 ? 8.472 18.196 -46.798 1.00 35.91 161 PRO A O 1
ATOM 1181 N N . ALA A 1 162 ? 10.611 18.919 -46.740 1.00 36.12 162 ALA A N 1
ATOM 1182 C CA . ALA A 1 162 ? 10.484 19.957 -47.751 1.00 36.12 162 ALA A CA 1
ATOM 1183 C C . ALA A 1 162 ? 9.903 19.381 -49.053 1.00 36.12 162 ALA A C 1
ATOM 1185 O O . ALA A 1 162 ? 10.444 18.444 -49.645 1.00 36.12 162 ALA A O 1
ATOM 1186 N N . ARG A 1 163 ? 8.786 19.956 -49.512 1.00 34.91 163 ARG A N 1
ATOM 1187 C CA . ARG A 1 163 ? 8.216 19.656 -50.828 1.00 34.91 163 ARG A CA 1
ATOM 1188 C C . ARG A 1 163 ? 9.218 20.075 -51.904 1.00 34.91 163 ARG A C 1
ATOM 1190 O O . ARG A 1 163 ? 9.491 21.260 -52.067 1.00 34.91 163 ARG A O 1
ATOM 1197 N N . VAL A 1 164 ? 9.718 19.108 -52.669 1.00 36.03 164 VAL A N 1
ATOM 1198 C CA . VAL A 1 164 ? 10.462 19.364 -53.908 1.00 36.03 164 VAL A CA 1
ATOM 1199 C C . VAL A 1 164 ? 9.492 19.978 -54.922 1.00 36.03 164 VAL A C 1
ATOM 1201 O O . VAL A 1 164 ? 8.630 19.293 -55.476 1.00 36.03 164 VAL A O 1
ATOM 1204 N N . GLY A 1 165 ? 9.593 21.294 -55.116 1.00 33.78 165 GLY A N 1
ATOM 1205 C CA . GLY A 1 165 ? 8.859 22.031 -56.140 1.00 33.78 165 GLY A CA 1
ATOM 1206 C C . GLY A 1 165 ? 9.382 21.688 -57.534 1.00 33.78 165 GLY A C 1
ATOM 1207 O O . GLY A 1 165 ? 10.575 21.796 -57.805 1.00 33.78 165 GLY A O 1
ATOM 1208 N N . LYS A 1 166 ? 8.477 21.245 -58.411 1.00 36.09 166 LYS A N 1
ATOM 1209 C CA . LYS A 1 166 ? 8.741 21.019 -59.836 1.00 36.09 166 LYS A CA 1
ATOM 1210 C C . LYS A 1 166 ? 9.067 22.337 -60.550 1.00 36.09 166 LYS A C 1
ATOM 1212 O O . LYS A 1 166 ? 8.499 23.376 -60.234 1.00 36.09 166 LYS A O 1
ATOM 1217 N N . ALA A 1 167 ? 9.950 22.221 -61.539 1.00 42.66 167 ALA A N 1
ATOM 1218 C CA . ALA A 1 167 ? 10.438 23.253 -62.446 1.00 42.66 167 ALA A CA 1
ATOM 1219 C C . ALA A 1 167 ? 9.364 24.200 -63.024 1.00 42.66 167 ALA A C 1
ATOM 1221 O O . ALA A 1 167 ? 8.293 23.756 -63.439 1.00 42.66 167 ALA A O 1
ATOM 1222 N N . GLY A 1 168 ? 9.724 25.481 -63.145 1.00 33.22 168 GLY A N 1
ATOM 1223 C CA . GLY A 1 168 ? 9.025 26.514 -63.912 1.00 33.22 168 GLY A CA 1
ATOM 1224 C C . GLY A 1 168 ? 9.935 27.737 -64.100 1.00 33.22 168 GLY A C 1
ATOM 1225 O O . GLY A 1 168 ? 10.602 28.138 -63.159 1.00 33.22 168 GLY A O 1
ATOM 1226 N N . MET A 1 169 ? 10.005 28.232 -65.336 1.00 32.62 169 MET A N 1
ATOM 1227 C CA . MET A 1 169 ? 10.936 29.206 -65.944 1.00 32.62 169 MET A CA 1
ATOM 1228 C C . MET A 1 169 ? 11.115 30.578 -65.249 1.00 32.62 169 MET A C 1
ATOM 1230 O O . MET A 1 169 ? 10.258 30.974 -64.463 1.00 32.62 169 MET A O 1
ATOM 1234 N N . PRO A 1 170 ? 12.196 31.324 -65.587 1.00 35.94 170 PRO A N 1
ATOM 1235 C CA . PRO A 1 170 ? 12.494 32.634 -65.013 1.00 35.94 170 PRO A CA 1
ATOM 1236 C C . PRO A 1 170 ? 11.618 33.733 -65.627 1.00 35.94 170 PRO A C 1
ATOM 1238 O O . PRO A 1 170 ? 11.309 33.692 -66.818 1.00 35.94 170 PRO A O 1
ATOM 1241 N N . ILE A 1 171 ? 11.263 34.728 -64.817 1.00 38.81 171 ILE A N 1
ATOM 1242 C CA . ILE A 1 171 ? 10.800 36.034 -65.289 1.00 38.81 171 ILE A CA 1
ATOM 1243 C C . ILE A 1 171 ? 11.761 37.065 -64.689 1.00 38.81 171 ILE A C 1
ATOM 1245 O O . ILE A 1 171 ? 11.921 37.121 -63.470 1.00 38.81 171 ILE A O 1
ATOM 1249 N N . GLU A 1 172 ? 12.457 37.774 -65.574 1.00 40.34 172 GLU A N 1
ATOM 1250 C CA . GLU A 1 172 ? 13.294 38.946 -65.299 1.00 40.34 172 GLU A CA 1
ATOM 1251 C C . GLU A 1 172 ? 12.438 40.212 -65.081 1.00 40.34 172 GLU A C 1
ATOM 1253 O O . GLU A 1 172 ? 11.291 40.255 -65.523 1.00 40.34 172 GLU A O 1
ATOM 1258 N N . GLU A 1 173 ? 13.083 41.225 -64.477 1.00 35.66 173 GLU A N 1
ATOM 1259 C CA . GLU A 1 173 ? 12.721 42.661 -64.377 1.00 35.66 173 GLU A CA 1
ATOM 1260 C C . GLU A 1 173 ? 11.677 43.036 -63.293 1.00 35.66 173 GLU A C 1
ATOM 1262 O O . GLU A 1 173 ? 10.708 42.319 -63.067 1.00 35.66 173 GLU A O 1
ATOM 1267 N N . GLU A 1 174 ? 11.815 44.117 -62.510 1.00 35.31 174 GLU A N 1
ATOM 1268 C CA . GLU A 1 174 ? 12.578 45.369 -62.674 1.00 35.31 174 GLU A CA 1
ATOM 1269 C C . GLU A 1 174 ? 12.721 46.094 -61.307 1.00 35.31 174 GLU A C 1
ATOM 1271 O O . GLU A 1 174 ? 11.914 45.877 -60.399 1.00 35.31 174 GLU A O 1
ATOM 1276 N N . GLU A 1 175 ? 13.756 46.930 -61.164 1.00 39.94 175 GLU A N 1
ATOM 1277 C CA . GLU A 1 175 ? 13.978 47.877 -60.055 1.00 39.94 175 GLU A CA 1
ATOM 1278 C C . GLU A 1 175 ? 12.929 49.009 -60.045 1.00 39.94 175 GLU A C 1
ATOM 1280 O O . GLU A 1 175 ? 12.744 49.662 -61.068 1.00 39.94 175 GLU A O 1
ATOM 1285 N N . ASP A 1 176 ? 12.277 49.237 -58.895 1.00 38.75 176 ASP A N 1
ATOM 1286 C CA . ASP A 1 176 ? 12.132 50.530 -58.176 1.00 38.75 176 ASP A CA 1
ATOM 1287 C C . ASP A 1 176 ? 11.178 50.407 -56.966 1.00 38.75 176 ASP A C 1
ATOM 1289 O O . ASP A 1 176 ? 10.037 49.905 -57.121 1.00 38.75 176 ASP A O 1
#

Foldseek 3Di:
DVLLQFDPVLCVPLVVVLLQQLQVLLLVCLLVLLQVLCVVVVRGDDPVLSVVLSVQSNVLSNVQRPDPPVSLVSSLVSCCVRPVVSSVSSVVCVVCVVVSVVVSVVVSVVVSVVVSQVVSVVVVRGPPVSNVCPVVVVRDDDPVVVPPPPPPDDDPPPPDPDDPDDDDDDDDDDDD

Organism: NCBI:txid1246476

Secondary structure (DSSP, 8-state):
-GGGTB-HHHHHHHHHHHHHH--HHHHHHHHHHHHHHHHHTT-PPPHHHHHHHHHHHHHHHHHTTT-TTHHHHHHHHHHHHH-GGGGGGGHHHHTTHHHHHHHHHHHHHHHHHHHHHHHHHHHT-B-HHHHHHHHTTSS---GGGGSS-----PPP--PPPPP-------------

InterPro domains:
  IPR001991 Sodium:dicarboxylate symporter [PF00375] (3-122)
  IPR001991 Sodium:dicarboxylate symporter [PTHR42865] (3-133)
  IPR036458 Sodium:dicarboxylate symporter superfamily [G3DSA:1.10.3860.10] (1-137)
  IPR036458 Sodium:dicarboxylate symporter superfamily [SSF118215] (2-122)

Radius of gyration: 27.07 Å; chains: 1; bounding box: 46×64×89 Å

pLDDT: mean 82.39, std 20.36, range [32.56, 97.69]

Sequence (176 aa):
MDHFGVDRSVVGITVPTGYSFNLDGTAIYLTMAALFVAEALGTPLAIGEQISLLVFMIIASKGAAGVSGAGLATLAAGLQSHRPDLVEGVGLIVGIDRFMSEARALTNFTGNAVATVLVGQWTNELDKVQAERVLSGQDPFDESTMNEDHAYTAPEEVGTPARVGKAGMPIEEEED